Protein AF-A0A2S6TJK1-F1 (afdb_monomer_lite)

Sequence (82 aa):
MADQDEQILQSSDETTMARPQRWAQPFDPDMSDADVESLTKNALFKDVDATKFPKHIPFEGILRNDTRIVKFSPGEIVVREG

Secondary structure (DSSP, 8-state):
-----------------PPPPTTSS-S-TT--HHHHHHHHHSHHHHTS-GGGS-TTS-HHHHHHHH-------TT--S----

Structure (mmCIF, N/CA/C/O backbone):
data_AF-A0A2S6TJK1-F1
#
_entry.id   AF-A0A2S6TJK1-F1
#
loop_
_atom_site.group_PDB
_atom_site.id
_atom_site.type_symbol
_atom_site.label_atom_id
_atom_site.label_alt_id
_atom_site.label_comp_id
_atom_site.label_asym_id
_atom_site.label_entity_id
_atom_site.label_seq_id
_atom_site.pdbx_PDB_ins_code
_atom_site.Cartn_x
_atom_site.Cartn_y
_atom_site.Cartn_z
_atom_site.occupancy
_atom_site.B_iso_or_equiv
_atom_site.auth_seq_id
_atom_site.auth_comp_id
_atom_site.auth_asym_id
_atom_site.auth_atom_id
_atom_site.pdbx_PDB_model_num
ATOM 1 N N . MET A 1 1 ? -34.812 -28.659 -61.710 1.00 41.97 1 MET A N 1
ATOM 2 C CA . MET A 1 1 ? -33.377 -28.355 -61.863 1.00 41.97 1 MET A CA 1
ATOM 3 C C . MET A 1 1 ? -33.104 -27.252 -60.865 1.00 41.97 1 MET A C 1
ATOM 5 O O . MET A 1 1 ? -33.670 -26.185 -61.028 1.00 41.97 1 MET A O 1
ATOM 9 N N . ALA A 1 2 ? -32.643 -27.631 -59.672 1.00 43.62 2 ALA A N 1
ATOM 10 C CA . ALA A 1 2 ? -31.207 -27.783 -59.387 1.00 43.62 2 ALA A CA 1
ATOM 11 C C . ALA A 1 2 ? -30.585 -26.379 -59.318 1.00 43.62 2 ALA A C 1
ATOM 13 O O . ALA A 1 2 ? -30.719 -25.629 -60.273 1.00 43.62 2 ALA A O 1
ATOM 14 N N . ASP A 1 3 ? -29.931 -25.926 -58.266 1.00 43.31 3 ASP A N 1
ATOM 15 C CA . ASP A 1 3 ? -29.413 -26.551 -57.058 1.00 43.31 3 ASP A CA 1
ATOM 16 C C . ASP A 1 3 ? -28.861 -25.383 -56.208 1.00 43.31 3 ASP A C 1
ATOM 18 O O . ASP A 1 3 ? -28.409 -24.398 -56.787 1.00 43.31 3 ASP A O 1
ATOM 22 N N . GLN A 1 4 ? -28.908 -25.533 -54.879 1.00 38.91 4 GLN A N 1
ATOM 23 C CA . GLN A 1 4 ? -27.842 -25.176 -53.918 1.00 38.91 4 GLN A CA 1
ATOM 24 C C . GLN A 1 4 ? -27.481 -23.679 -53.767 1.00 38.91 4 GLN A C 1
ATOM 26 O O . GLN A 1 4 ? -27.092 -22.986 -54.698 1.00 38.91 4 GLN A O 1
ATOM 31 N N . ASP A 1 5 ? -27.776 -23.083 -52.609 1.00 46.91 5 ASP A N 1
ATOM 32 C CA . ASP A 1 5 ? -26.896 -23.077 -51.424 1.00 46.91 5 ASP A CA 1
ATOM 33 C C . ASP A 1 5 ? -25.516 -22.490 -51.740 1.00 46.91 5 ASP A C 1
ATOM 35 O O . ASP A 1 5 ? -24.734 -23.113 -52.438 1.00 46.91 5 ASP A O 1
ATOM 39 N N . GLU A 1 6 ? -25.189 -21.330 -51.164 1.00 42.28 6 GLU A N 1
ATOM 40 C CA . GLU A 1 6 ? -24.069 -21.274 -50.219 1.00 42.28 6 GLU A CA 1
ATOM 41 C C . GLU A 1 6 ? -23.947 -19.897 -49.547 1.00 42.28 6 GLU A C 1
ATOM 43 O O . GLU A 1 6 ? -23.706 -18.864 -50.164 1.00 42.28 6 GLU A O 1
ATOM 48 N N . GLN A 1 7 ? -24.066 -19.970 -48.222 1.00 47.34 7 GLN A N 1
ATOM 49 C CA . GLN A 1 7 ? -23.248 -19.257 -47.243 1.00 47.34 7 GLN A CA 1
ATOM 50 C C . GLN A 1 7 ? -23.530 -17.771 -47.009 1.00 47.34 7 GLN A C 1
ATOM 52 O O . GLN A 1 7 ? -22.878 -16.847 -47.490 1.00 47.34 7 GLN A O 1
ATOM 57 N N . ILE A 1 8 ? -24.456 -17.600 -46.064 1.00 44.75 8 ILE A N 1
ATOM 58 C CA . ILE A 1 8 ? -24.385 -16.640 -44.962 1.00 44.75 8 ILE A CA 1
ATOM 59 C C . ILE A 1 8 ? -22.914 -16.427 -44.560 1.00 44.75 8 ILE A C 1
ATOM 61 O O . ILE A 1 8 ? -22.304 -17.283 -43.920 1.00 44.75 8 ILE A O 1
ATOM 65 N N . LEU A 1 9 ? -22.359 -15.264 -44.898 1.00 48.06 9 LEU A N 1
ATOM 66 C CA . LEU A 1 9 ? -21.163 -14.732 -44.252 1.00 48.06 9 LEU A CA 1
ATOM 67 C C . LEU A 1 9 ? -21.545 -14.358 -42.815 1.00 48.06 9 LEU A C 1
ATOM 69 O O . LEU A 1 9 ? -21.840 -13.208 -42.500 1.00 48.06 9 LEU A O 1
ATOM 73 N N . GLN A 1 10 ? -21.589 -15.362 -41.939 1.00 50.25 10 GLN A N 1
ATOM 74 C CA . GLN A 1 10 ? -21.458 -15.150 -40.507 1.00 50.25 10 GLN A CA 1
ATOM 75 C C . GLN A 1 10 ? -20.038 -14.637 -40.290 1.00 50.25 10 GLN A C 1
ATOM 77 O O . GLN A 1 10 ? -19.083 -15.406 -40.232 1.00 50.25 10 GLN A O 1
ATOM 82 N N . SER A 1 11 ? -19.896 -13.318 -40.194 1.00 42.59 11 SER A N 1
ATOM 83 C CA . SER A 1 11 ? -18.732 -12.712 -39.569 1.00 42.59 11 SER A CA 1
ATOM 84 C C . SER A 1 11 ? -18.765 -13.103 -38.093 1.00 42.59 11 SER A C 1
ATOM 86 O O . SER A 1 11 ? -19.386 -12.432 -37.268 1.00 42.59 11 SER A O 1
ATOM 88 N N . SER A 1 12 ? -18.152 -14.237 -37.762 1.00 46.00 12 SER A N 1
ATOM 89 C CA . SER A 1 12 ? -17.659 -14.472 -36.416 1.00 46.00 12 SER A CA 1
ATOM 90 C C . SER A 1 12 ? -16.618 -13.393 -36.164 1.00 46.00 12 SER A C 1
ATOM 92 O O . SER A 1 12 ? -15.491 -13.483 -36.650 1.00 46.00 12 SER A O 1
ATOM 94 N N . ASP A 1 13 ? -17.034 -12.341 -35.469 1.00 48.00 13 ASP A N 1
ATOM 95 C CA . ASP A 1 13 ? -16.142 -11.367 -34.860 1.00 48.00 13 ASP A CA 1
ATOM 96 C C . ASP A 1 13 ? -15.354 -12.139 -33.789 1.00 48.00 13 ASP A C 1
ATOM 98 O O . ASP A 1 13 ? -15.701 -12.158 -32.605 1.00 48.00 13 ASP A O 1
ATOM 102 N N . GLU A 1 14 ? -14.347 -12.905 -34.226 1.00 51.69 14 GLU A N 1
ATOM 103 C CA . GLU A 1 14 ? -13.307 -13.450 -33.366 1.00 51.69 14 GLU A CA 1
ATOM 104 C C . GLU A 1 14 ? -12.570 -12.242 -32.805 1.00 51.69 14 GLU A C 1
ATOM 106 O O . GLU A 1 14 ? -11.538 -11.794 -33.308 1.00 51.69 14 GLU A O 1
ATOM 111 N N . THR A 1 15 ? -13.159 -11.675 -31.754 1.00 62.44 15 THR A N 1
ATOM 112 C CA . THR A 1 15 ? -12.534 -10.669 -30.920 1.00 62.44 15 THR A CA 1
ATOM 113 C C . THR A 1 15 ? -11.287 -11.349 -30.392 1.00 62.44 15 THR A C 1
ATOM 115 O O . THR A 1 15 ? -11.354 -12.176 -29.483 1.00 62.44 15 THR A O 1
ATOM 118 N N . THR A 1 16 ? -10.153 -11.078 -31.033 1.00 58.53 16 THR A N 1
ATOM 119 C CA . THR A 1 16 ? -8.851 -11.570 -30.609 1.00 58.53 16 THR A CA 1
ATOM 120 C C . THR A 1 16 ? -8.635 -10.947 -29.240 1.00 58.53 16 THR A C 1
ATOM 122 O O . THR A 1 16 ? -8.224 -9.792 -29.145 1.00 58.53 16 THR A O 1
ATOM 125 N N . MET A 1 17 ? -9.049 -11.642 -28.176 1.00 66.81 17 MET A N 1
ATOM 126 C CA . MET A 1 17 ? -8.997 -11.098 -26.828 1.00 66.81 17 MET A CA 1
ATOM 127 C C . MET A 1 17 ? -7.524 -10.902 -26.505 1.00 66.81 17 MET A C 1
ATOM 129 O O . MET A 1 17 ? -6.799 -11.863 -26.236 1.00 66.81 17 MET A O 1
ATOM 133 N N . ALA A 1 18 ? -7.063 -9.654 -26.608 1.00 71.19 18 ALA A N 1
ATOM 134 C CA . ALA A 1 18 ? -5.712 -9.288 -26.241 1.00 71.19 18 ALA A CA 1
ATOM 135 C C . ALA A 1 18 ? -5.470 -9.801 -24.822 1.00 71.19 18 ALA A C 1
ATOM 137 O O . ALA A 1 18 ? -6.300 -9.597 -23.932 1.00 71.19 18 ALA A O 1
ATOM 138 N N . ARG A 1 19 ? -4.356 -10.518 -24.626 1.00 71.62 19 ARG A N 1
ATOM 139 C CA . ARG A 1 19 ? -4.036 -11.120 -23.332 1.00 71.62 19 ARG A CA 1
ATOM 140 C C . ARG A 1 19 ? -4.147 -10.036 -22.255 1.00 71.62 19 ARG A C 1
ATOM 142 O O . ARG A 1 19 ? -3.435 -9.031 -22.387 1.00 71.62 19 ARG A O 1
ATOM 149 N N . PRO A 1 20 ? -4.989 -10.224 -21.222 1.00 72.75 20 PRO A N 1
ATOM 150 C CA . PRO A 1 20 ? -5.151 -9.229 -20.178 1.00 72.75 20 PRO A CA 1
ATOM 151 C C . PRO A 1 20 ? -3.781 -8.948 -19.573 1.00 72.75 20 PRO A C 1
ATOM 153 O O . PRO A 1 20 ? -3.069 -9.859 -19.138 1.00 72.75 20 PRO A O 1
ATOM 156 N N . GLN A 1 21 ? -3.377 -7.685 -19.653 1.00 77.19 21 GLN A N 1
ATOM 157 C CA . GLN A 1 21 ? -2.112 -7.242 -19.097 1.00 77.19 21 GLN A CA 1
ATOM 158 C C . GLN A 1 21 ? -2.253 -7.134 -17.582 1.00 77.19 21 GLN A C 1
ATOM 160 O O . GLN A 1 21 ? -3.321 -6.809 -17.057 1.00 77.19 21 GLN A O 1
ATOM 165 N N . ARG A 1 22 ? -1.163 -7.409 -16.863 1.00 74.62 22 ARG A N 1
ATOM 166 C CA . ARG A 1 22 ? -1.118 -7.172 -15.420 1.00 74.62 22 ARG A CA 1
ATOM 167 C C . ARG A 1 22 ? -1.385 -5.682 -15.171 1.00 74.62 22 ARG A C 1
ATOM 169 O O . ARG A 1 22 ? -0.806 -4.851 -15.862 1.00 74.62 22 ARG A O 1
ATOM 176 N N . TRP A 1 23 ? -2.283 -5.378 -14.233 1.00 80.69 23 TRP A N 1
ATOM 177 C CA . TRP A 1 23 ? -2.765 -4.019 -13.927 1.00 80.69 23 TRP A CA 1
ATOM 178 C C . TRP A 1 23 ? -3.604 -3.341 -15.020 1.00 80.69 23 TRP A C 1
ATOM 180 O O . TRP A 1 23 ? -3.885 -2.152 -14.916 1.00 80.69 23 TRP A O 1
ATOM 190 N N . ALA A 1 24 ? -4.074 -4.084 -16.033 1.00 77.88 24 ALA A N 1
ATOM 191 C CA . ALA A 1 24 ? -5.085 -3.568 -16.964 1.00 77.88 24 ALA A CA 1
ATOM 192 C C . ALA A 1 24 ? -6.381 -3.164 -16.239 1.00 77.88 24 ALA A C 1
ATOM 194 O O . ALA A 1 24 ? -7.067 -2.238 -16.662 1.00 77.88 24 ALA A O 1
ATOM 195 N N . GLN A 1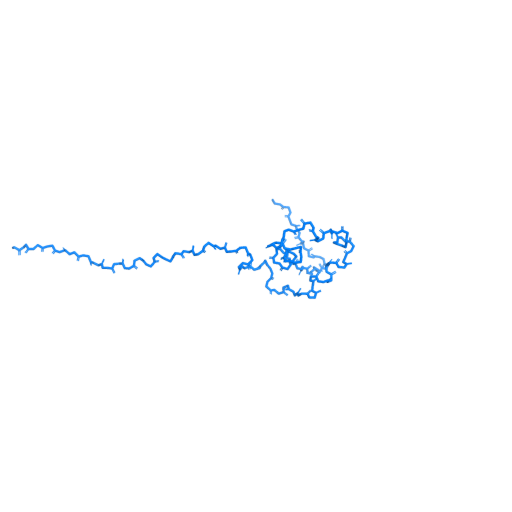 25 ? -6.686 -3.846 -15.134 1.00 81.31 25 GLN A N 1
ATOM 196 C CA . GLN A 1 25 ? -7.725 -3.468 -14.192 1.00 81.31 25 GLN A CA 1
ATOM 197 C C . GLN A 1 25 ? -7.126 -3.513 -12.778 1.00 81.31 25 GLN A C 1
ATOM 199 O O . GLN A 1 25 ? -6.727 -4.599 -12.343 1.00 81.31 25 GLN A O 1
ATOM 204 N N 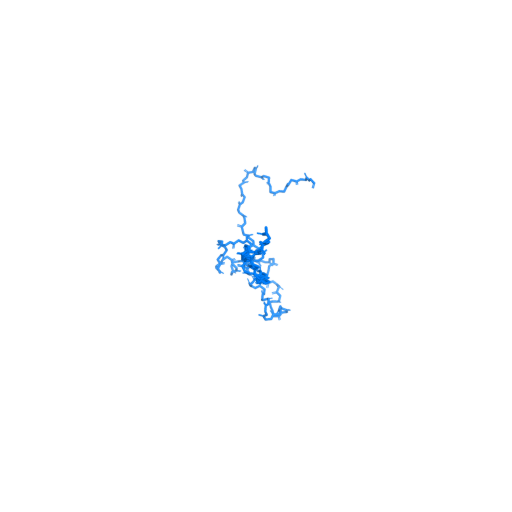. PRO A 1 26 ? -7.004 -2.370 -12.080 1.00 83.38 26 PRO A N 1
ATOM 205 C CA . PRO A 1 26 ? -6.558 -2.357 -10.693 1.00 83.38 26 PRO A CA 1
ATOM 206 C C . PRO A 1 26 ? -7.610 -3.014 -9.793 1.00 83.38 26 PRO A C 1
ATOM 208 O O . PRO A 1 26 ? -8.803 -3.018 -10.107 1.00 83.38 26 PRO A O 1
ATOM 211 N N . PHE A 1 27 ? -7.165 -3.577 -8.671 1.00 86.06 27 PHE A N 1
ATOM 212 C CA . PHE A 1 27 ? -8.046 -4.186 -7.677 1.00 86.06 27 PHE A CA 1
ATOM 213 C C . PHE A 1 27 ? -8.953 -3.151 -7.000 1.00 86.06 27 PHE A C 1
ATOM 215 O O . PHE A 1 27 ? -10.111 -3.447 -6.704 1.00 86.06 27 PHE A O 1
ATOM 222 N N . ASP A 1 28 ? -8.436 -1.938 -6.812 1.00 85.75 28 ASP A N 1
ATOM 223 C CA . ASP A 1 28 ? -9.175 -0.775 -6.338 1.00 85.75 28 ASP A CA 1
ATOM 224 C C . ASP A 1 28 ? -8.911 0.421 -7.265 1.00 85.75 28 ASP A C 1
ATOM 226 O O . ASP A 1 28 ? -7.783 0.917 -7.316 1.00 85.75 28 ASP A O 1
ATOM 230 N N . PRO A 1 29 ? -9.911 0.876 -8.041 1.00 83.69 29 PRO A N 1
ATOM 231 C CA . PRO A 1 29 ? -9.746 2.030 -8.917 1.00 83.69 29 PRO A CA 1
ATOM 232 C C . PRO A 1 29 ? -9.609 3.351 -8.147 1.00 83.69 29 PRO A C 1
ATOM 234 O O . PRO A 1 29 ? -9.109 4.319 -8.719 1.00 83.69 29 PRO A O 1
ATOM 237 N N . ASP A 1 30 ? -10.019 3.393 -6.875 1.00 86.50 30 ASP A N 1
ATOM 238 C CA . ASP A 1 30 ? -9.995 4.603 -6.050 1.00 86.50 30 ASP A CA 1
ATOM 239 C C . ASP A 1 30 ? -8.665 4.775 -5.295 1.00 86.50 30 ASP A C 1
ATOM 241 O O . ASP A 1 30 ? -8.437 5.809 -4.663 1.00 86.50 30 ASP A O 1
ATOM 245 N N . MET A 1 31 ? -7.761 3.791 -5.374 1.00 86.56 31 MET A N 1
ATOM 246 C CA . MET A 1 31 ? -6.472 3.842 -4.693 1.00 86.56 31 MET A CA 1
ATOM 247 C C . MET A 1 31 ? -5.568 4.933 -5.283 1.00 86.56 31 MET A C 1
ATOM 249 O O . MET A 1 31 ? -5.163 4.884 -6.450 1.00 86.56 31 MET A O 1
ATOM 253 N N . SER A 1 32 ? -5.225 5.925 -4.456 1.00 89.00 32 SER A N 1
ATOM 254 C CA . SER A 1 32 ? -4.428 7.080 -4.869 1.00 89.00 32 SER A CA 1
ATOM 255 C C . SER A 1 32 ? -2.934 6.914 -4.580 1.00 89.00 32 SER A C 1
ATOM 257 O O . SER A 1 32 ? -2.515 6.116 -3.742 1.00 89.00 32 SER A O 1
ATOM 259 N N . ASP A 1 33 ? -2.099 7.729 -5.226 1.00 87.62 33 ASP A N 1
ATOM 260 C CA . ASP A 1 33 ? -0.657 7.748 -4.941 1.00 87.62 33 ASP A CA 1
ATOM 261 C C . ASP A 1 33 ? -0.351 8.212 -3.502 1.00 87.62 33 ASP A C 1
ATOM 263 O O . ASP A 1 33 ? 0.610 7.750 -2.888 1.00 87.62 33 ASP A O 1
ATOM 267 N N . ALA A 1 34 ? -1.209 9.059 -2.920 1.00 88.94 34 ALA A N 1
ATOM 268 C CA . ALA A 1 34 ? -1.090 9.480 -1.523 1.00 88.94 34 ALA A CA 1
ATOM 269 C C . ALA A 1 34 ? -1.361 8.323 -0.544 1.00 88.94 34 ALA A C 1
ATOM 271 O O . ALA A 1 34 ? -0.718 8.228 0.505 1.00 88.94 34 ALA A O 1
ATOM 272 N N . ASP A 1 35 ? -2.276 7.418 -0.897 1.00 89.50 35 ASP A N 1
ATOM 273 C CA . ASP A 1 35 ? -2.551 6.209 -0.120 1.00 89.50 35 ASP A CA 1
ATOM 274 C C . ASP A 1 35 ? -1.343 5.267 -0.126 1.00 89.50 35 ASP A C 1
ATOM 276 O O . ASP A 1 35 ? -0.934 4.770 0.925 1.00 89.50 35 ASP A O 1
ATOM 280 N N . VAL A 1 36 ? -0.716 5.082 -1.291 1.00 88.25 36 VAL A N 1
ATOM 281 C CA . VAL A 1 36 ? 0.509 4.280 -1.450 1.00 88.25 36 VAL A CA 1
ATOM 282 C C . VAL A 1 36 ? 1.670 4.878 -0.650 1.00 88.25 36 VAL A C 1
ATOM 284 O O . VAL A 1 36 ? 2.395 4.151 0.036 1.00 88.25 36 VAL A O 1
ATOM 287 N N . GLU A 1 37 ? 1.830 6.202 -0.672 1.00 89.44 37 GLU A N 1
ATOM 288 C CA . GLU A 1 37 ? 2.856 6.895 0.112 1.00 89.44 37 GLU A CA 1
ATOM 289 C C . GLU A 1 37 ? 2.624 6.721 1.624 1.00 89.44 37 GLU A C 1
ATOM 291 O O . GLU A 1 37 ? 3.561 6.451 2.382 1.00 89.44 37 GLU A O 1
ATOM 296 N N . SER A 1 38 ? 1.372 6.832 2.072 1.00 88.50 38 SER A N 1
ATOM 297 C CA . SER A 1 38 ? 0.991 6.624 3.473 1.00 88.50 38 SER A CA 1
ATOM 298 C C . SER A 1 38 ? 1.248 5.183 3.926 1.00 88.50 38 SER A C 1
ATOM 300 O O . SER A 1 38 ? 1.814 4.958 5.000 1.00 88.50 38 SER A O 1
ATOM 302 N N . LEU A 1 39 ? 0.919 4.198 3.081 1.00 87.44 39 LEU A N 1
ATOM 303 C CA . LEU A 1 39 ? 1.208 2.784 3.330 1.00 87.44 39 LEU A CA 1
ATOM 304 C C . LEU A 1 39 ? 2.710 2.529 3.429 1.00 87.44 39 LEU A C 1
ATOM 306 O O . LEU A 1 39 ? 3.146 1.878 4.370 1.00 87.44 39 LEU A O 1
ATOM 310 N N . THR A 1 40 ? 3.515 3.095 2.534 1.00 85.12 40 THR A N 1
ATOM 311 C CA . THR A 1 40 ? 4.977 2.909 2.542 1.00 85.12 40 THR A CA 1
ATOM 312 C C . THR A 1 40 ? 5.628 3.477 3.810 1.00 85.12 40 THR A C 1
ATOM 314 O O . THR A 1 40 ? 6.631 2.955 4.294 1.00 85.12 40 THR A O 1
ATOM 317 N N . LYS A 1 41 ? 5.034 4.518 4.409 1.00 86.44 41 LYS A N 1
ATOM 318 C CA . LYS A 1 41 ? 5.476 5.094 5.692 1.00 86.44 41 LYS A CA 1
ATOM 319 C C . LYS A 1 41 ? 5.024 4.288 6.914 1.00 86.44 41 LYS A C 1
ATOM 321 O O . LYS A 1 41 ? 5.556 4.501 8.006 1.00 86.44 41 LYS A O 1
ATOM 326 N N . ASN A 1 42 ? 4.055 3.387 6.762 1.00 86.94 42 ASN A N 1
ATOM 327 C CA . ASN A 1 42 ? 3.587 2.524 7.840 1.00 86.94 42 ASN A CA 1
ATOM 328 C C . ASN A 1 42 ? 4.709 1.563 8.266 1.00 86.94 42 ASN A C 1
ATOM 330 O O . ASN A 1 42 ? 5.423 1.020 7.427 1.00 86.94 42 ASN A O 1
ATOM 334 N N . ALA A 1 43 ? 4.844 1.317 9.570 1.00 79.19 43 ALA A N 1
ATOM 335 C CA . ALA A 1 43 ? 5.867 0.433 10.128 1.00 79.19 43 ALA A CA 1
ATOM 336 C C . ALA A 1 43 ? 5.871 -0.976 9.505 1.00 79.19 43 ALA A C 1
ATOM 338 O O . ALA A 1 43 ? 6.924 -1.596 9.426 1.00 79.19 43 ALA A O 1
ATOM 339 N N . LEU A 1 44 ? 4.723 -1.459 9.018 1.00 81.19 44 LEU A N 1
ATOM 340 C CA . LEU A 1 44 ? 4.615 -2.764 8.355 1.00 81.19 44 LEU A CA 1
ATOM 341 C C . LEU A 1 44 ? 5.321 -2.825 6.992 1.00 81.19 44 LEU A C 1
ATOM 343 O O . LEU A 1 44 ? 5.745 -3.900 6.576 1.00 81.19 44 LEU A O 1
ATOM 347 N N . PHE A 1 45 ? 5.442 -1.692 6.301 1.00 83.19 45 PHE A N 1
ATOM 348 C CA . PHE A 1 45 ? 6.003 -1.617 4.950 1.00 83.19 45 PHE A CA 1
ATOM 349 C C . PHE A 1 45 ? 7.311 -0.828 4.885 1.00 83.19 45 PHE A C 1
ATOM 351 O O . PHE A 1 45 ? 8.065 -0.986 3.932 1.00 83.19 45 PHE A O 1
ATOM 358 N N . LYS A 1 46 ? 7.621 -0.027 5.909 1.00 82.06 46 LYS A N 1
ATOM 359 C CA . LYS A 1 46 ? 8.825 0.810 5.971 1.00 82.06 46 LYS A CA 1
ATOM 360 C C . LYS A 1 46 ? 10.128 0.015 5.844 1.00 82.06 46 LYS A C 1
ATOM 362 O O . LYS A 1 46 ? 11.085 0.510 5.258 1.00 82.06 46 LYS A O 1
ATOM 367 N N . ASP A 1 47 ? 10.160 -1.198 6.388 1.00 85.62 47 ASP A N 1
ATOM 368 C CA . ASP A 1 47 ? 11.351 -2.055 6.366 1.00 85.62 47 ASP A CA 1
ATOM 369 C C . ASP A 1 47 ? 11.434 -2.920 5.091 1.00 85.62 47 ASP A C 1
ATOM 371 O O . ASP A 1 47 ? 12.385 -3.686 4.907 1.00 85.62 47 ASP A O 1
ATOM 375 N N . VAL A 1 48 ? 10.449 -2.810 4.189 1.00 85.69 48 VAL A N 1
ATOM 376 C CA . VAL A 1 48 ? 10.457 -3.509 2.902 1.00 85.69 48 VAL A CA 1
ATOM 377 C C . VAL A 1 48 ? 11.433 -2.818 1.956 1.00 85.69 48 VAL A C 1
ATOM 379 O O . VAL A 1 48 ? 11.302 -1.644 1.619 1.00 85.69 48 VAL A O 1
ATOM 382 N N . ASP A 1 49 ? 12.407 -3.582 1.470 1.00 86.00 49 ASP A N 1
ATOM 383 C CA . ASP A 1 49 ? 13.366 -3.104 0.481 1.00 86.00 49 ASP A CA 1
ATOM 384 C C . ASP A 1 49 ? 12.741 -3.081 -0.923 1.00 86.00 49 ASP A C 1
ATOM 386 O O . ASP A 1 49 ? 12.736 -4.084 -1.645 1.00 86.00 49 ASP A O 1
ATOM 390 N N . ALA A 1 50 ? 12.236 -1.910 -1.321 1.00 85.19 50 ALA A N 1
ATOM 391 C CA . ALA A 1 50 ? 11.639 -1.675 -2.634 1.00 85.19 50 ALA A CA 1
ATOM 392 C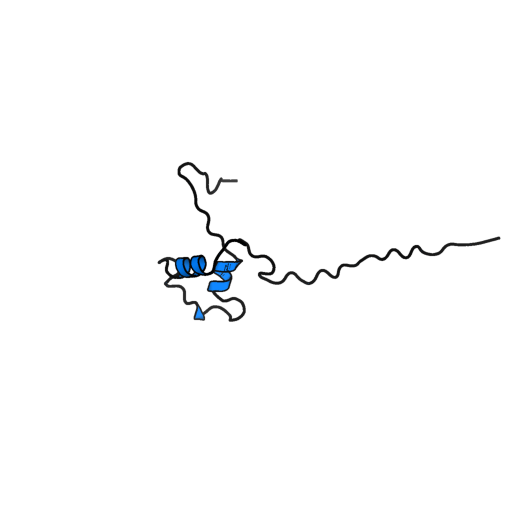 C . ALA A 1 50 ? 12.605 -1.948 -3.807 1.00 85.19 50 ALA A C 1
ATOM 394 O O . ALA A 1 50 ? 12.154 -2.200 -4.924 1.00 85.19 50 ALA A O 1
ATOM 395 N N . THR A 1 51 ? 13.925 -1.959 -3.579 1.00 86.50 51 THR A N 1
ATOM 396 C CA . THR A 1 51 ? 14.922 -2.195 -4.639 1.00 86.50 51 THR A CA 1
ATOM 397 C C . THR A 1 51 ? 15.022 -3.661 -5.057 1.00 86.50 51 THR A C 1
ATOM 399 O O . THR A 1 51 ? 15.500 -3.961 -6.151 1.00 86.50 51 THR A O 1
ATOM 402 N N . LYS A 1 52 ? 14.520 -4.583 -4.226 1.00 89.31 52 LYS A N 1
ATOM 403 C CA . LYS A 1 52 ? 14.459 -6.018 -4.545 1.00 89.31 52 LYS A CA 1
ATOM 404 C C . LYS A 1 52 ? 13.353 -6.363 -5.539 1.00 89.31 52 LYS A C 1
ATOM 406 O O . LYS A 1 52 ? 13.300 -7.493 -6.022 1.00 89.31 52 LYS A O 1
ATOM 411 N N . PHE A 1 53 ? 12.478 -5.410 -5.851 1.00 88.00 53 PHE A N 1
ATOM 412 C CA . PHE A 1 53 ? 11.370 -5.614 -6.770 1.00 88.00 53 PHE A CA 1
ATOM 413 C C . PHE A 1 53 ? 11.808 -5.374 -8.224 1.00 88.00 53 PHE A C 1
ATOM 415 O O . PHE A 1 53 ? 12.532 -4.415 -8.510 1.00 88.00 53 PHE A O 1
ATOM 422 N N . PRO A 1 54 ? 11.384 -6.222 -9.180 1.00 89.31 54 PRO A N 1
ATOM 423 C CA . PRO A 1 54 ? 11.676 -6.012 -10.592 1.00 89.31 54 PRO A CA 1
ATOM 424 C C . PRO A 1 54 ? 11.125 -4.675 -11.101 1.00 89.31 54 PRO A C 1
ATOM 426 O O . PRO A 1 54 ? 10.022 -4.275 -10.748 1.00 89.31 54 PRO A O 1
ATOM 429 N N . LYS A 1 55 ? 11.826 -4.031 -12.043 1.00 84.62 55 LYS A N 1
ATOM 430 C CA . LYS A 1 55 ? 11.396 -2.740 -12.624 1.00 84.62 55 LYS A CA 1
ATOM 431 C C . LYS A 1 55 ? 9.998 -2.755 -13.253 1.00 84.62 55 LYS A C 1
ATOM 433 O O . LYS A 1 55 ? 9.356 -1.717 -13.320 1.00 84.62 55 LYS A O 1
ATOM 438 N N . HIS A 1 56 ? 9.552 -3.910 -13.744 1.00 83.81 56 HIS A N 1
ATOM 439 C CA . HIS A 1 56 ? 8.232 -4.071 -14.357 1.00 83.81 56 HIS A CA 1
ATOM 440 C C . HIS A 1 56 ? 7.121 -4.359 -13.331 1.00 83.81 56 HIS A C 1
ATOM 442 O O . HIS A 1 56 ? 5.952 -4.339 -13.697 1.00 83.81 56 HIS A O 1
ATOM 448 N N . ILE A 1 57 ? 7.474 -4.635 -12.068 1.00 87.00 57 ILE A N 1
ATOM 449 C CA . ILE A 1 57 ? 6.545 -4.851 -10.949 1.00 87.00 57 ILE A CA 1
ATOM 450 C C . ILE A 1 57 ? 7.142 -4.178 -9.695 1.00 87.00 57 ILE A C 1
ATOM 452 O O . ILE A 1 57 ? 7.597 -4.872 -8.782 1.00 87.00 57 ILE A O 1
ATOM 456 N N . PRO A 1 58 ? 7.219 -2.833 -9.657 1.00 89.75 58 PRO A N 1
ATOM 457 C CA . PRO A 1 58 ? 7.710 -2.117 -8.485 1.00 89.75 58 PRO A CA 1
ATOM 458 C C . PRO A 1 58 ? 6.785 -2.318 -7.280 1.00 89.75 58 PRO A C 1
ATOM 460 O O . PRO A 1 58 ? 5.577 -2.496 -7.439 1.00 89.75 58 PRO A O 1
ATOM 463 N N . PHE A 1 59 ? 7.348 -2.224 -6.074 1.00 89.12 59 PHE A N 1
ATOM 464 C CA . PHE A 1 59 ? 6.608 -2.358 -4.815 1.00 89.12 59 PHE A CA 1
ATOM 465 C C . PHE A 1 59 ? 5.407 -1.403 -4.724 1.00 89.12 59 PHE A C 1
ATOM 467 O O . PHE A 1 59 ? 4.294 -1.832 -4.433 1.00 89.12 59 PHE A O 1
ATOM 474 N N . GLU A 1 60 ? 5.606 -0.132 -5.072 1.00 88.69 60 GLU A N 1
ATOM 475 C CA . GLU A 1 60 ? 4.543 0.883 -5.118 1.00 88.69 60 GLU A CA 1
ATOM 476 C C . GLU A 1 60 ? 3.432 0.511 -6.108 1.00 88.69 60 GLU A C 1
ATOM 478 O O . GLU A 1 60 ? 2.252 0.698 -5.826 1.00 88.69 60 GLU A O 1
ATOM 483 N N . GLY A 1 61 ? 3.797 -0.083 -7.249 1.00 87.50 61 GLY A N 1
ATOM 484 C CA . GLY A 1 61 ? 2.836 -0.563 -8.238 1.00 87.50 61 GLY A CA 1
ATOM 485 C C . GLY A 1 61 ? 2.029 -1.762 -7.739 1.00 87.50 61 GLY A C 1
ATOM 486 O O . GLY A 1 61 ? 0.842 -1.852 -8.038 1.00 87.50 61 GLY A O 1
ATOM 487 N N . ILE A 1 62 ? 2.631 -2.653 -6.945 1.00 89.38 62 ILE A N 1
ATOM 488 C CA . ILE A 1 62 ? 1.903 -3.743 -6.278 1.00 89.38 62 ILE A CA 1
ATOM 489 C C . ILE A 1 62 ? 0.912 -3.159 -5.276 1.00 89.38 62 ILE A C 1
ATOM 491 O O . ILE A 1 62 ? -0.256 -3.529 -5.304 1.00 89.38 62 ILE A O 1
ATOM 495 N N . LEU A 1 63 ? 1.350 -2.227 -4.424 1.00 89.00 63 LEU A N 1
ATOM 496 C CA . LEU A 1 63 ? 0.454 -1.580 -3.468 1.00 89.00 63 LEU A CA 1
ATOM 497 C C . LEU A 1 63 ? -0.712 -0.904 -4.191 1.00 89.00 63 LEU A C 1
ATOM 499 O O . LEU A 1 63 ? -1.858 -1.164 -3.850 1.00 89.00 63 LEU A O 1
ATOM 503 N N . ARG A 1 64 ? -0.441 -0.120 -5.235 1.00 89.38 64 ARG A N 1
ATOM 504 C CA . ARG A 1 64 ? -1.472 0.618 -5.972 1.00 89.38 64 ARG A CA 1
ATOM 505 C C . ARG A 1 64 ? -2.491 -0.275 -6.676 1.00 89.38 64 ARG A C 1
ATOM 507 O O . ARG A 1 64 ? -3.664 0.065 -6.721 1.00 89.38 64 ARG A O 1
ATOM 514 N N . ASN A 1 65 ? -2.039 -1.362 -7.294 1.00 88.00 65 ASN A N 1
ATOM 515 C CA . ASN A 1 65 ? -2.876 -2.102 -8.238 1.00 88.00 65 ASN A CA 1
ATOM 516 C C . ASN A 1 65 ? -3.370 -3.448 -7.705 1.00 88.00 65 ASN A C 1
ATOM 518 O O . ASN A 1 65 ? -4.404 -3.923 -8.169 1.00 88.00 65 ASN A O 1
ATOM 522 N N . ASP A 1 66 ? -2.656 -4.067 -6.763 1.00 88.38 66 ASP A N 1
ATOM 523 C CA . ASP A 1 66 ? -2.995 -5.395 -6.233 1.00 88.38 66 ASP A CA 1
ATOM 524 C C . ASP A 1 66 ? -3.640 -5.305 -4.835 1.00 88.38 66 ASP A C 1
ATOM 526 O O . ASP A 1 66 ? -4.053 -6.326 -4.284 1.00 88.38 66 ASP A O 1
ATOM 530 N N . THR A 1 67 ? -3.739 -4.108 -4.243 1.00 89.38 67 THR A N 1
ATOM 531 C CA . THR A 1 67 ? -4.319 -3.911 -2.905 1.00 89.38 67 THR A CA 1
ATOM 532 C C . THR A 1 67 ? -5.472 -2.911 -2.911 1.00 89.38 67 THR A C 1
ATOM 534 O O . THR A 1 67 ? -5.783 -2.306 -3.933 1.00 89.38 67 THR A O 1
ATOM 537 N N . ARG A 1 68 ? -6.162 -2.807 -1.772 1.00 89.88 68 ARG A N 1
ATOM 538 C CA . ARG A 1 68 ? -7.234 -1.838 -1.529 1.00 89.88 68 ARG A CA 1
ATOM 539 C C . ARG A 1 68 ? -7.224 -1.413 -0.071 1.00 89.88 68 ARG A C 1
ATOM 541 O O . ARG A 1 68 ? -6.921 -2.236 0.801 1.00 89.88 68 ARG A O 1
ATOM 548 N N . ILE A 1 69 ? -7.619 -0.178 0.215 1.00 88.31 69 ILE A N 1
ATOM 549 C CA . ILE A 1 69 ? -7.752 0.307 1.592 1.00 88.31 69 ILE A CA 1
ATOM 550 C C . ILE A 1 69 ? -9.223 0.264 1.992 1.00 88.31 69 ILE A C 1
ATOM 552 O O . ILE A 1 69 ? -10.039 1.033 1.496 1.00 88.31 69 ILE A O 1
ATOM 556 N N . VAL A 1 70 ? -9.564 -0.617 2.935 1.00 89.81 70 VAL A N 1
ATOM 557 C CA . VAL A 1 70 ? -10.930 -0.721 3.466 1.00 89.81 70 VAL A CA 1
ATOM 558 C C . VAL A 1 70 ? -10.983 -0.136 4.870 1.00 89.81 70 VAL A C 1
ATOM 560 O O . VAL A 1 70 ? -10.182 -0.494 5.735 1.00 89.81 70 VAL A O 1
ATOM 563 N N . LYS A 1 71 ? -11.940 0.762 5.101 1.00 89.50 71 LYS A N 1
ATOM 564 C CA . LYS A 1 71 ? -12.266 1.288 6.429 1.00 89.50 71 LYS A CA 1
ATOM 565 C C . LYS A 1 71 ? -13.447 0.498 6.974 1.00 89.50 71 LYS A C 1
ATOM 567 O O . LYS A 1 71 ? -14.438 0.350 6.267 1.00 89.50 71 LYS A O 1
ATOM 572 N N . PHE A 1 72 ? -13.330 0.025 8.209 1.00 91.38 72 PHE A N 1
ATOM 573 C CA . PHE A 1 72 ? -14.389 -0.718 8.884 1.00 91.38 72 PHE A CA 1
ATOM 574 C C . PHE A 1 72 ? -14.936 0.064 10.071 1.00 91.38 72 PHE A C 1
ATOM 576 O O . PHE A 1 72 ? -14.198 0.785 10.750 1.00 91.38 72 PHE A O 1
ATOM 583 N N . SER A 1 73 ? -16.223 -0.115 10.335 1.00 94.00 73 SER A N 1
ATOM 584 C CA . SER A 1 73 ? -16.917 0.464 11.484 1.00 94.00 73 SER A CA 1
ATOM 585 C C . SER A 1 73 ? -17.024 -0.541 12.637 1.00 94.00 73 SER A C 1
ATOM 587 O O . SER A 1 73 ? -17.056 -1.754 12.408 1.00 94.00 73 SER A O 1
ATOM 589 N N . PRO A 1 74 ? -17.125 -0.078 13.898 1.00 92.94 74 PRO A N 1
ATOM 590 C CA . PRO A 1 74 ? -17.380 -0.970 15.023 1.00 92.94 74 PRO A CA 1
ATOM 591 C C . PRO A 1 74 ? -18.646 -1.810 14.804 1.00 92.94 74 PRO A C 1
ATOM 593 O O . PRO A 1 74 ? -19.714 -1.269 14.526 1.00 92.94 74 PRO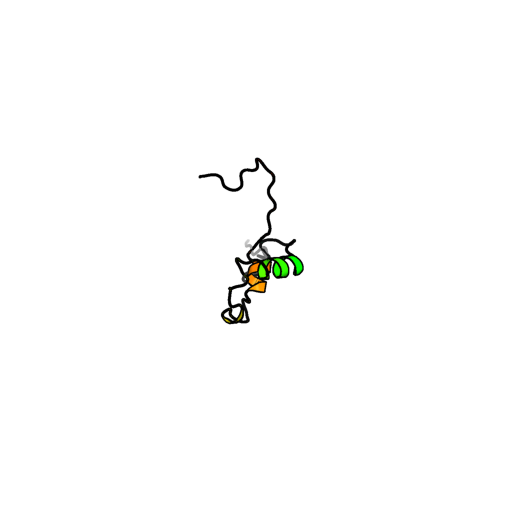 A O 1
ATOM 596 N N . GLY A 1 75 ? -18.523 -3.130 14.953 1.00 93.12 75 GLY A N 1
ATOM 597 C CA . GLY A 1 75 ? -19.621 -4.081 14.743 1.00 93.12 75 GLY A CA 1
ATOM 598 C C . GLY A 1 75 ? -19.702 -4.681 13.334 1.00 93.12 75 GLY A C 1
ATOM 599 O O . GLY A 1 75 ? -20.521 -5.572 13.117 1.00 93.12 75 GLY A O 1
ATOM 600 N N . GLU A 1 76 ? -18.853 -4.259 12.392 1.00 94.38 76 GLU A N 1
ATOM 601 C CA . GLU A 1 76 ? -18.767 -4.886 11.070 1.00 94.38 76 GLU A CA 1
ATOM 602 C C . GLU A 1 76 ? -17.999 -6.215 11.108 1.00 94.38 76 GLU A C 1
ATOM 604 O O . GLU A 1 76 ? -16.979 -6.364 11.786 1.00 94.38 76 GLU A O 1
ATOM 609 N N . ILE A 1 77 ? -18.485 -7.195 10.342 1.00 90.19 77 ILE A N 1
ATOM 610 C CA . ILE A 1 77 ? -17.813 -8.484 10.154 1.00 90.19 77 ILE A CA 1
ATOM 611 C C . ILE A 1 77 ? -16.875 -8.359 8.953 1.00 90.19 77 ILE A C 1
ATOM 613 O O . ILE A 1 77 ? -17.330 -8.259 7.816 1.00 90.19 77 ILE A O 1
ATOM 617 N N . VAL A 1 78 ? -15.566 -8.386 9.211 1.00 90.31 78 VAL A N 1
ATOM 618 C CA . VAL A 1 78 ? -14.523 -8.249 8.176 1.00 90.31 78 VAL A CA 1
ATOM 619 C C . VAL A 1 78 ? -14.269 -9.563 7.436 1.00 90.31 78 VAL A C 1
ATOM 621 O O . VAL A 1 78 ? -14.114 -9.581 6.218 1.00 90.31 78 VAL A O 1
ATOM 624 N N . VAL A 1 79 ? -14.237 -10.673 8.172 1.00 90.94 79 VAL A N 1
ATOM 625 C CA . VAL A 1 79 ? -14.058 -12.025 7.636 1.00 90.94 79 VAL A CA 1
ATOM 626 C C . VAL A 1 79 ? -15.073 -12.926 8.317 1.00 90.94 79 VAL A C 1
ATOM 628 O O . VAL A 1 79 ? -15.250 -12.860 9.534 1.00 90.94 79 VAL A O 1
ATOM 631 N N . ARG A 1 80 ? -15.742 -13.764 7.530 1.00 93.00 80 ARG A N 1
ATOM 632 C CA . ARG A 1 80 ? -16.648 -14.795 8.026 1.00 93.00 80 ARG A CA 1
ATOM 633 C C . ARG A 1 80 ? -16.077 -16.155 7.657 1.00 93.00 80 ARG A C 1
ATOM 635 O O . ARG A 1 80 ? -15.678 -16.350 6.516 1.00 93.00 80 ARG A O 1
ATOM 642 N N . GLU A 1 81 ? -16.036 -17.055 8.631 1.00 92.25 81 GLU A N 1
ATOM 643 C CA . GLU A 1 81 ? -15.640 -18.445 8.414 1.00 92.25 81 GLU A CA 1
ATOM 644 C C . GLU A 1 81 ? -16.617 -19.137 7.448 1.00 92.25 81 GLU A C 1
ATOM 646 O O . GLU A 1 81 ? -17.838 -18.975 7.576 1.00 92.25 81 GLU A O 1
ATOM 651 N N . GLY A 1 82 ? -16.062 -19.868 6.479 1.00 72.00 82 GLY A N 1
ATOM 652 C CA . GLY A 1 82 ? -16.763 -20.598 5.425 1.00 72.00 82 GLY A CA 1
ATOM 653 C C . GLY A 1 82 ? -15.791 -21.441 4.616 1.00 72.00 82 GLY A C 1
ATOM 654 O O . GLY A 1 82 ? -14.794 -20.859 4.136 1.00 72.00 82 GLY A O 1
#

Radius of gyration: 24.25 Å; chains: 1; bounding box: 48×38×77 Å

Foldseek 3Di:
DDDDDDDDPPPPPVVVPDDCDQLVPAPDPPQDLVNLVVVCPDPVNVPPDQVPDDPVCTPSNCCRRVDDDDDDDPPDDPDDDD

pLDDT: mean 78.38, std 16.38, range [38.91, 94.38]

=== Feature glossary ===
Key to the feature types in this record:

pLDDT. pLDDT is the predicted lDDT-Cα score: AlphaFold's confidence that the local environment of each residue (all inter-atomic distances within 15 Å) is correctly placed. It is a per-residue number between 0 and 100, with higher meaning more reliable.

Radius of gyration, Cα contacts, bounding box. The geometric summary reports three shape descriptors. Rg (radius of gyration) measures how spread out the Cα atoms are about their centre of mass; compact globular proteins have small Rg, elongated or unfolded ones large. Cα contacts (<8 Å, |i−j|>4) count long-range residue pairs in spatial proximity — high for tightly packed folds, near zero for rods or random coil. The bounding-box extents give the protein's footprint along x, y, z in Å.

Backbone torsions (φ/ψ). Backbone dihedral angles. Every residue except chain termini has a φ (preceding-C → N → Cα → C) and a ψ (N → Cα → C → next-N). They are reported in degrees following the IUPAC sign convention. Secondary structure is essentially a statement about which (φ, ψ) basin each residue occupies.

Contact-map, Ramachandran, and PAE plots. Plot images: a contact map (which residues are close in 3D, as an N×N binary image), a Ramachandran scatter (backbone torsion angles, revealing secondary-structure composition at a glance), and — for AlphaFold structures — a PAE heatmap (pairwise prediction confidence).

Predicted aligned error. Predicted Aligned Error (PAE) is an AlphaFold confidence matrix: entry (i, j) is the expected error in the position of residue j, in ångströms, when the prediction is superimposed on the true structure at residue i. Low PAE within a block of residues means that block is internally rigid and well-predicted; high PAE between two blocks means their relative placement is uncertain even if each block individually is confident.

Secondary structure (3-state, P-SEA). Three-state secondary structure (P-SEA) collapses the eight DSSP classes into helix (a), strand (b), and coil (c). P-SEA assigns these from Cα geometry alone — distances and angles — without requiring backbone oxygens, so it works on any Cα trace.

Solvent-accessible surface area. Solvent-accessible surface area (SASA) is the area in Å² traced out by the centre of a 1.4 Å probe sphere (a water molecule) rolled over the protein's van der Waals surface (Shrake–Rupley / Lee–Richards construction). Buried residues have near-zero SASA; fully exposed residues can exceed 200 Å². The total SASA scales roughly with the number of surface residues.

Foldseek 3Di. The Foldseek 3Di string encodes local tertiary geometry as a 20-letter alphabet — one character per residue — derived from the relative positions of nearby Cα atoms. Unlike the amino-acid sequence, 3Di is a direct function of the 3D structure, so two proteins with the same fold have similar 3Di strings even at low sequence identity.

B-factor. For experimental (PDB) structures, the B-factor (temperature factor) quantifies the positional spread of each atom in the crystal — a combination of thermal vibration and static 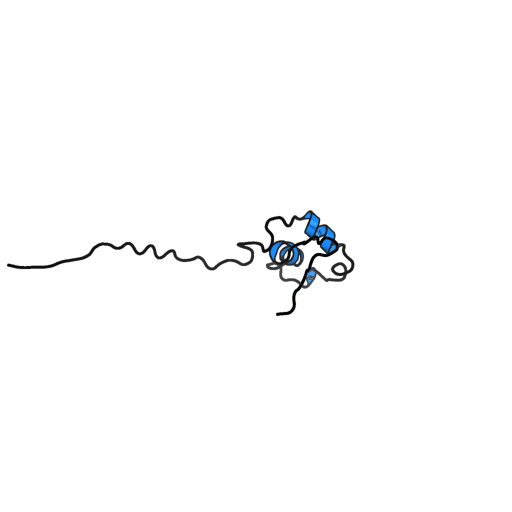disorder — in units of Å². High B-factors mark flexible loops or poorly resolved regions; low B-factors mark the rigid, well-ordered core.

mmCIF coordinates. The mmCIF block holds the 3D Cartesian coordinates of each backbone atom (N, Cα, C, O) in ångströms. mmCIF is the PDB's canonical archive format — a tagged-loop text representation of the atomic model.

InterPro / GO / CATH / organism. Functional annotations link the protein to curated databases. InterPro entries identify conserved domains and families by matching the sequence against member-database signatures (Pfam, PROSITE, CDD, …). Gene Ontology (GO) terms describe molecular function, biological process, and cellular component in a controlled vocabulary. CATH places the structure in a 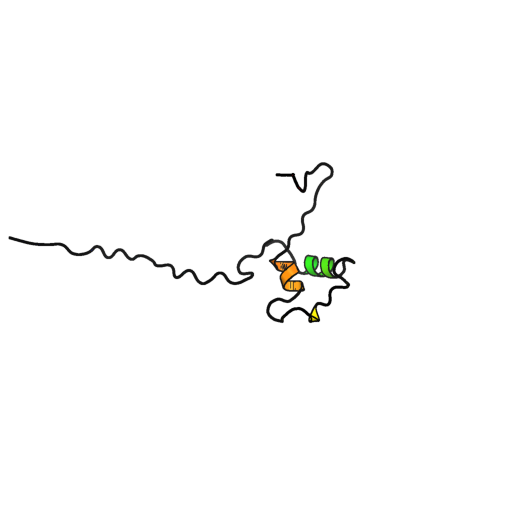hierarchical fold classification (Class/Architecture/Topology/Homologous-superfamily). The organism is the source species.

Rendered structure images. Structure images are PyMOL renders from six orthogonal camera directions. Cartoon representation draws helices as coils and strands as arrows; sticks shows the backbone as bonds; surface shows the solvent-excluded envelope. Rainbow coloring maps sequence position to hue (blue→red, N→C); chain coloring assigns a distinct color per polypeptide.

Sequence. This is the polypeptide sequence — one letter per residue, N-terminus first. Length ranges from a few dozen residues for small domains to over a thousand for large multi-domain proteins.

Secondary structure (8-state, DSSP). The SS8 string is DSSP's per-residue secondary-structure call. α-helix (H) means an i→i+4 H-bond ladder; β-strand (E) means the residue participates in a β-sheet; 3₁₀ (G) and π (I) are tighter and wider helices; T/S are turns/bends; '-' is loop.

Nearest PDB structures. Structural nearest neighbors (via Foldseek easy-search vs the PDB). Reported per hit: target PDB id, E-value, and alignment TM-score. A TM-score above ~0.5 is the conventional threshold for 'same fold'.